Protein AF-A0A7X6SAB4-F1 (afdb_monomer_lite)

pLDDT: mean 85.45, std 10.3, range [59.53, 96.56]

Structure (mmCIF, N/CA/C/O backbone):
data_AF-A0A7X6SAB4-F1
#
_entry.id   AF-A0A7X6SAB4-F1
#
loop_
_atom_site.group_PDB
_atom_site.id
_atom_site.type_symbol
_atom_site.label_atom_id
_atom_site.label_alt_id
_atom_site.label_comp_id
_atom_site.label_asym_id
_atom_site.label_entity_id
_atom_site.label_seq_id
_atom_site.pdbx_PDB_ins_code
_atom_site.Cartn_x
_atom_site.Cartn_y
_atom_site.Cartn_z
_atom_site.occupancy
_atom_site.B_iso_or_equiv
_atom_site.auth_seq_id
_atom_site.auth_comp_id
_atom_site.auth_asym_id
_atom_site.auth_atom_id
_atom_site.pdbx_PDB_model_num
ATOM 1 N N . MET A 1 1 ? 25.822 8.986 -2.705 1.00 72.00 1 MET A N 1
ATOM 2 C CA . MET A 1 1 ? 24.983 8.091 -1.887 1.00 72.00 1 MET A CA 1
ATOM 3 C C . MET A 1 1 ? 24.900 6.757 -2.589 1.00 72.00 1 MET A C 1
ATOM 5 O O . MET A 1 1 ? 24.679 6.731 -3.795 1.00 72.00 1 MET A O 1
ATOM 9 N N . ASN A 1 2 ? 25.145 5.682 -1.853 1.00 91.88 2 ASN A N 1
ATOM 10 C CA . ASN A 1 2 ? 25.044 4.313 -2.345 1.00 91.88 2 ASN A CA 1
ATOM 11 C C . ASN A 1 2 ? 23.594 3.825 -2.248 1.00 91.88 2 ASN A C 1
ATOM 13 O O . ASN A 1 2 ? 22.790 4.402 -1.519 1.00 91.88 2 ASN A O 1
ATOM 17 N N . ILE A 1 3 ? 23.265 2.724 -2.932 1.00 91.81 3 ILE A N 1
ATOM 18 C CA . ILE A 1 3 ? 21.928 2.102 -2.868 1.00 91.81 3 ILE A CA 1
ATOM 19 C C . ILE A 1 3 ? 21.490 1.821 -1.418 1.00 91.81 3 ILE A C 1
ATOM 21 O O . ILE A 1 3 ? 20.325 1.978 -1.064 1.00 91.81 3 ILE A O 1
ATOM 25 N N . LEU A 1 4 ? 22.459 1.479 -0.562 1.00 93.06 4 LEU A N 1
ATOM 26 C CA . LEU A 1 4 ? 22.254 1.221 0.857 1.00 93.06 4 LEU A CA 1
ATOM 27 C C . LEU A 1 4 ? 21.736 2.460 1.602 1.00 93.06 4 LEU A C 1
ATOM 29 O O . LEU A 1 4 ? 20.880 2.328 2.470 1.00 93.06 4 LEU A O 1
ATOM 33 N N . ASP A 1 5 ? 22.192 3.656 1.225 1.00 93.25 5 ASP A N 1
ATOM 34 C CA . ASP A 1 5 ? 21.769 4.905 1.863 1.00 93.25 5 ASP A CA 1
ATOM 35 C C . ASP A 1 5 ? 20.287 5.180 1.572 1.00 93.25 5 ASP A C 1
ATOM 37 O O . ASP A 1 5 ? 19.542 5.556 2.473 1.00 93.25 5 ASP A O 1
ATOM 41 N N . TYR A 1 6 ? 19.832 4.925 0.338 1.00 92.06 6 TYR A N 1
ATOM 42 C CA . TYR A 1 6 ? 18.423 5.070 -0.044 1.00 92.06 6 TYR A CA 1
ATOM 43 C C . TYR A 1 6 ? 17.522 4.064 0.678 1.00 92.06 6 TYR A C 1
ATOM 45 O O . TYR A 1 6 ? 16.449 4.437 1.150 1.00 92.06 6 TYR A O 1
ATOM 53 N N . LEU A 1 7 ? 17.970 2.811 0.819 1.00 91.62 7 LEU A N 1
ATOM 54 C CA . LEU A 1 7 ? 17.234 1.783 1.562 1.00 91.62 7 LEU A CA 1
ATOM 55 C C . LEU A 1 7 ? 17.115 2.134 3.049 1.00 91.62 7 LEU A C 1
ATOM 57 O O . LEU A 1 7 ? 16.027 2.045 3.616 1.00 91.62 7 LEU A O 1
ATOM 61 N N . ILE A 1 8 ? 18.211 2.576 3.673 1.00 94.88 8 ILE A N 1
ATOM 62 C CA . ILE A 1 8 ? 18.220 2.983 5.083 1.00 94.88 8 ILE A CA 1
ATOM 63 C C . ILE A 1 8 ? 17.328 4.206 5.293 1.00 94.88 8 ILE A C 1
ATOM 65 O O . ILE A 1 8 ? 16.529 4.217 6.227 1.00 94.88 8 ILE A O 1
ATOM 69 N N . MET A 1 9 ? 17.409 5.215 4.421 1.00 92.75 9 MET A N 1
ATOM 70 C CA . MET A 1 9 ? 16.529 6.382 4.502 1.00 92.75 9 MET A CA 1
ATOM 71 C C . MET A 1 9 ? 15.063 5.975 4.349 1.00 92.75 9 MET A C 1
ATOM 73 O O . MET A 1 9 ? 14.252 6.343 5.195 1.00 92.75 9 MET A O 1
ATOM 77 N N . GLY A 1 10 ? 14.722 5.174 3.336 1.00 90.81 10 GLY A N 1
ATOM 78 C CA . GLY A 1 10 ? 13.356 4.685 3.129 1.00 90.81 10 GLY A CA 1
ATOM 79 C C . GLY A 1 10 ? 12.815 3.936 4.348 1.00 90.81 10 GLY A C 1
ATOM 80 O O . GLY A 1 10 ? 11.709 4.219 4.806 1.00 90.81 10 GLY A O 1
ATOM 81 N N . PHE A 1 11 ? 13.627 3.055 4.939 1.00 91.44 11 PHE A N 1
ATOM 82 C CA . PHE A 1 11 ? 13.264 2.321 6.149 1.00 91.44 11 PHE A CA 1
ATOM 83 C C . PHE A 1 11 ? 13.061 3.241 7.360 1.00 91.44 11 PHE A C 1
ATOM 85 O O . PHE A 1 11 ? 12.052 3.129 8.057 1.00 91.44 11 PHE A O 1
ATOM 92 N N . ILE A 1 12 ? 13.984 4.176 7.607 1.00 95.38 12 ILE A N 1
ATOM 93 C CA . ILE A 1 12 ? 13.906 5.100 8.746 1.00 95.38 12 ILE A CA 1
ATOM 94 C C . ILE A 1 12 ? 12.696 6.023 8.601 1.00 95.38 12 ILE A C 1
ATOM 96 O O . ILE A 1 12 ? 11.893 6.122 9.526 1.00 95.38 12 ILE A O 1
ATOM 100 N N . PHE A 1 13 ? 12.525 6.675 7.450 1.00 93.25 13 PHE A N 1
ATOM 101 C CA . PHE A 1 13 ? 11.413 7.603 7.238 1.00 93.25 13 PHE A CA 1
ATOM 102 C C . PHE A 1 13 ? 10.062 6.881 7.221 1.00 93.25 13 PHE A C 1
ATOM 104 O O . PHE A 1 13 ? 9.122 7.351 7.863 1.00 93.25 13 PHE A O 1
ATOM 111 N N . GLY A 1 14 ? 9.967 5.717 6.569 1.00 90.38 14 GLY A N 1
ATOM 112 C CA . GLY A 1 14 ? 8.752 4.898 6.569 1.00 90.38 14 GLY A CA 1
ATOM 113 C C . GLY A 1 14 ? 8.393 4.377 7.964 1.00 90.38 14 GLY A C 1
ATOM 114 O O . GLY A 1 14 ? 7.240 4.474 8.397 1.00 90.38 14 GLY A O 1
ATOM 115 N N . GLY A 1 15 ? 9.390 3.895 8.712 1.00 90.88 15 GLY A N 1
ATOM 116 C CA . GLY A 1 15 ? 9.227 3.403 10.080 1.00 90.88 15 GLY A CA 1
ATOM 117 C C . GLY A 1 15 ? 8.820 4.504 11.060 1.00 90.88 15 GLY A C 1
ATOM 118 O O . GLY A 1 15 ? 7.887 4.318 11.845 1.00 90.88 15 GLY A O 1
ATOM 119 N N . ILE A 1 16 ? 9.457 5.676 10.981 1.00 95.25 16 ILE A N 1
ATOM 120 C CA . ILE A 1 16 ? 9.107 6.846 11.797 1.00 95.25 16 ILE A CA 1
ATOM 121 C C . ILE A 1 16 ? 7.698 7.333 11.455 1.00 95.25 16 ILE A C 1
ATOM 123 O O . ILE A 1 16 ? 6.897 7.532 12.366 1.00 95.25 16 ILE A O 1
ATOM 127 N N . GLY A 1 17 ? 7.362 7.474 10.170 1.00 91.88 17 GLY A N 1
ATOM 128 C CA . GLY A 1 17 ? 6.034 7.919 9.738 1.00 91.88 17 GLY A CA 1
ATOM 129 C C . GLY A 1 17 ? 4.919 7.006 10.253 1.00 91.88 17 GLY A C 1
ATOM 130 O O . GLY A 1 17 ? 3.949 7.481 10.847 1.00 91.88 17 GLY A O 1
ATOM 131 N N . THR A 1 18 ? 5.101 5.690 10.119 1.00 90.00 18 THR A N 1
ATOM 132 C CA . THR A 1 18 ? 4.148 4.688 10.624 1.00 90.00 18 THR A CA 1
ATOM 133 C C . THR A 1 18 ? 4.039 4.729 12.148 1.00 90.00 18 THR A C 1
ATOM 135 O O . THR A 1 18 ? 2.935 4.705 12.691 1.00 90.00 18 THR A O 1
ATOM 138 N N . SER A 1 19 ? 5.170 4.854 12.851 1.00 92.12 19 SER A N 1
ATOM 139 C CA . SER A 1 19 ? 5.202 4.924 14.318 1.00 92.12 19 SER A CA 1
ATOM 140 C C . SER A 1 19 ? 4.509 6.178 14.851 1.00 92.12 19 SER A C 1
ATOM 142 O O . SER A 1 19 ? 3.729 6.093 15.798 1.00 92.12 19 SER A O 1
ATOM 144 N N . ILE A 1 20 ? 4.737 7.334 14.220 1.00 94.31 20 ILE A N 1
ATOM 145 C CA . ILE A 1 20 ? 4.063 8.592 14.564 1.00 94.31 20 ILE A CA 1
ATOM 146 C C . ILE A 1 20 ? 2.559 8.467 14.312 1.00 94.31 20 ILE A C 1
ATOM 148 O O . ILE A 1 20 ? 1.770 8.802 15.194 1.00 94.31 20 ILE A O 1
ATOM 152 N N . GLY A 1 21 ? 2.146 7.941 13.154 1.00 89.62 21 GLY A N 1
ATOM 153 C CA . GLY A 1 21 ? 0.731 7.708 12.846 1.00 89.62 21 GLY A CA 1
ATOM 154 C C . GLY A 1 21 ? 0.051 6.786 13.864 1.00 89.62 21 GLY A C 1
ATOM 155 O O . GLY A 1 21 ? -1.039 7.092 14.351 1.00 89.62 21 GLY A O 1
ATOM 156 N N . GLY A 1 22 ? 0.729 5.703 14.257 1.00 89.00 22 GLY A N 1
ATOM 157 C CA . GLY A 1 22 ? 0.275 4.792 15.308 1.00 89.00 22 GLY A CA 1
ATOM 158 C C . GLY A 1 22 ? 0.154 5.471 16.674 1.00 89.00 22 GLY A C 1
ATOM 159 O O . GLY A 1 22 ? -0.866 5.320 17.343 1.00 89.00 22 GLY A O 1
ATOM 160 N N . LEU A 1 23 ? 1.143 6.277 17.069 1.00 92.88 23 LEU A N 1
ATOM 161 C CA . LEU A 1 23 ? 1.121 7.018 18.333 1.00 92.88 23 LEU A CA 1
ATOM 162 C C . LEU A 1 23 ? -0.028 8.037 18.372 1.00 92.88 23 LEU A C 1
ATOM 164 O O . LEU A 1 23 ? -0.775 8.092 19.349 1.00 92.88 23 LEU A O 1
ATOM 168 N N . ILE A 1 24 ? -0.220 8.796 17.288 1.00 89.88 24 ILE A N 1
ATOM 169 C CA . ILE A 1 24 ? -1.340 9.737 17.140 1.00 89.88 24 ILE A CA 1
ATOM 170 C C . ILE A 1 24 ? -2.677 8.996 17.248 1.00 89.88 24 ILE A C 1
ATOM 172 O O . ILE A 1 24 ? -3.592 9.478 17.917 1.00 89.88 24 ILE A O 1
ATOM 176 N N . SER A 1 25 ? -2.788 7.800 16.660 1.00 85.88 25 SER A N 1
ATOM 177 C CA . SER A 1 25 ? -4.001 6.982 16.751 1.00 85.88 25 SER A CA 1
ATOM 178 C C . SER A 1 25 ? -4.346 6.564 18.184 1.00 85.88 25 SER A C 1
ATOM 180 O O . SER A 1 25 ? -5.523 6.343 18.463 1.00 85.88 25 SER A O 1
ATOM 182 N N . VAL A 1 26 ? -3.364 6.436 19.082 1.00 87.50 26 VAL A N 1
ATOM 183 C CA . VAL A 1 26 ? -3.606 6.133 20.505 1.00 87.50 26 VAL A CA 1
ATOM 184 C C . VAL A 1 26 ? -3.997 7.395 21.280 1.00 87.50 26 VAL A C 1
ATOM 186 O O . VAL A 1 26 ? -4.841 7.330 22.172 1.00 87.50 26 VAL A O 1
ATOM 189 N N . LEU A 1 27 ? -3.413 8.547 20.933 1.00 89.38 27 LEU A N 1
ATOM 190 C CA . LEU A 1 27 ? -3.688 9.829 21.591 1.00 89.38 27 LEU A CA 1
ATOM 191 C C . LEU A 1 27 ? -5.085 10.381 21.263 1.00 89.38 27 LEU A C 1
ATOM 193 O O . LEU A 1 27 ? -5.711 11.019 22.111 1.00 89.38 27 LEU A O 1
ATOM 197 N N . ILE A 1 28 ? -5.599 10.137 20.054 1.00 86.06 28 ILE A N 1
ATOM 198 C CA . ILE A 1 28 ? -6.938 10.585 19.650 1.00 86.06 28 ILE A CA 1
ATOM 199 C C . ILE A 1 28 ? -7.990 9.597 20.165 1.00 86.06 28 ILE A C 1
ATOM 201 O O . ILE A 1 28 ? -8.235 8.541 19.580 1.00 86.06 28 ILE A O 1
ATOM 205 N N . PHE A 1 29 ? -8.673 9.959 21.251 1.00 76.06 29 PHE A N 1
ATOM 206 C CA . PHE A 1 29 ? -9.732 9.127 21.816 1.00 76.06 29 PHE A CA 1
ATOM 207 C C . PHE A 1 29 ? -11.033 9.254 21.004 1.00 76.06 29 PHE A C 1
ATOM 209 O O . PHE A 1 29 ? -11.665 10.308 20.994 1.00 76.06 29 PHE A O 1
ATOM 216 N N . LYS A 1 30 ? -11.454 8.160 20.352 1.00 81.19 30 LYS A N 1
ATOM 217 C CA . LYS A 1 30 ? -12.688 8.056 19.539 1.00 81.19 30 LYS A CA 1
ATOM 218 C C . LYS A 1 30 ? -12.778 9.109 18.414 1.00 81.19 30 LYS A C 1
ATOM 220 O O . LYS A 1 30 ? -13.671 9.961 18.446 1.00 81.19 30 LYS A O 1
ATOM 225 N N . PRO A 1 31 ? -11.897 9.048 17.397 1.00 82.81 31 PRO A N 1
ATOM 226 C CA . PRO A 1 31 ? -12.018 9.914 16.228 1.00 82.81 31 PRO A CA 1
ATOM 227 C C . PRO A 1 31 ? -13.385 9.736 15.556 1.00 82.81 31 PRO A C 1
ATOM 229 O O . PRO A 1 31 ? -13.931 8.634 15.509 1.00 82.81 31 PRO A O 1
ATOM 232 N N . SER A 1 32 ? -13.945 10.829 15.035 1.00 88.12 32 SER A N 1
ATOM 233 C CA . SER A 1 32 ? -15.202 10.759 14.286 1.00 88.12 32 SER A CA 1
ATOM 234 C C . SER A 1 32 ? -15.009 10.030 12.954 1.00 88.12 32 SER A C 1
ATOM 236 O O . SER A 1 32 ? -13.950 10.141 12.331 1.00 88.12 32 SER A O 1
ATOM 238 N N . ASP A 1 33 ? -16.057 9.362 12.464 1.00 85.81 33 ASP A N 1
ATOM 239 C CA . ASP A 1 33 ? -16.028 8.651 11.176 1.00 85.81 33 ASP A CA 1
ATOM 240 C C . ASP A 1 33 ? -15.606 9.566 10.009 1.00 85.81 33 ASP A C 1
ATOM 242 O O . ASP A 1 33 ? -14.961 9.109 9.065 1.00 85.81 33 ASP A O 1
ATOM 246 N N . LYS A 1 34 ? -15.900 10.875 10.087 1.00 89.56 34 LYS A N 1
ATOM 247 C CA . LYS A 1 34 ? -15.472 11.878 9.095 1.00 89.56 34 LYS A CA 1
ATOM 248 C C . LYS A 1 34 ? -13.954 12.055 9.059 1.00 89.56 34 LYS A C 1
ATOM 250 O O . LYS A 1 34 ? -13.386 12.133 7.976 1.00 89.56 34 LYS A O 1
ATOM 255 N N . ILE A 1 35 ? -13.304 12.107 10.224 1.00 89.12 35 ILE A N 1
ATOM 256 C CA . ILE A 1 35 ? -11.844 12.257 10.323 1.00 89.12 35 ILE A CA 1
ATOM 257 C C . ILE A 1 35 ? -11.163 10.997 9.790 1.00 89.12 35 ILE A C 1
ATOM 259 O O . ILE A 1 35 ? -10.265 11.099 8.958 1.00 89.12 35 ILE A O 1
ATOM 263 N N . ILE A 1 36 ? -11.633 9.815 10.210 1.00 87.06 36 ILE A N 1
ATOM 264 C CA . ILE A 1 36 ? -11.095 8.531 9.736 1.00 87.06 36 ILE A CA 1
ATOM 265 C C . ILE A 1 36 ? -11.238 8.430 8.216 1.00 87.06 36 ILE A C 1
ATOM 267 O O . ILE A 1 36 ? -10.265 8.139 7.525 1.00 87.06 36 ILE A O 1
ATOM 271 N N . SER A 1 37 ? -12.430 8.720 7.689 1.00 88.44 37 SER A N 1
ATOM 272 C CA . SER A 1 37 ? -12.687 8.664 6.247 1.00 88.44 37 SER A CA 1
ATOM 273 C C . SER A 1 37 ? -11.832 9.674 5.482 1.00 88.44 37 SER A C 1
ATOM 275 O O . SER A 1 37 ? -11.326 9.346 4.413 1.00 88.44 37 SER A O 1
ATOM 277 N N . GLY A 1 38 ? -11.625 10.877 6.030 1.00 92.62 38 GLY A N 1
ATOM 278 C CA . GLY A 1 38 ? -10.772 11.904 5.432 1.00 92.62 38 GLY A CA 1
ATOM 279 C C . GLY A 1 38 ? -9.310 11.469 5.330 1.00 92.62 38 GLY A C 1
ATOM 280 O O . GLY A 1 38 ? -8.733 11.528 4.248 1.00 92.62 38 GLY A O 1
ATOM 281 N N . ILE A 1 39 ? -8.735 10.966 6.427 1.00 90.50 39 ILE A N 1
ATOM 282 C CA . ILE A 1 39 ? -7.349 10.468 6.456 1.00 90.50 39 ILE A CA 1
ATOM 283 C C . ILE A 1 39 ? -7.186 9.272 5.511 1.00 90.50 39 ILE A C 1
ATOM 285 O O . ILE A 1 39 ? -6.230 9.227 4.741 1.00 90.50 39 ILE A O 1
ATOM 289 N N . LEU A 1 40 ? -8.134 8.329 5.527 1.00 88.69 40 LEU A N 1
ATOM 290 C CA . LEU A 1 40 ? -8.075 7.140 4.679 1.00 88.69 40 LEU A CA 1
ATOM 291 C C . LEU A 1 40 ? -8.198 7.491 3.189 1.00 88.69 40 LEU A C 1
ATOM 293 O O . LEU A 1 40 ? -7.457 6.950 2.374 1.00 88.69 40 LEU A O 1
ATOM 297 N N . SER A 1 41 ? -9.081 8.431 2.837 1.00 92.38 41 SER A N 1
ATOM 298 C CA . SER A 1 41 ? -9.246 8.902 1.453 1.00 92.38 41 SER A CA 1
ATOM 299 C C . SER A 1 41 ? -8.006 9.647 0.963 1.00 92.38 41 SER A C 1
ATOM 301 O O . SER A 1 41 ? -7.588 9.471 -0.178 1.00 92.38 41 SER A O 1
ATOM 303 N N . PHE A 1 42 ? -7.385 10.447 1.834 1.00 94.25 42 PHE A N 1
ATOM 304 C CA . PHE A 1 42 ? -6.139 11.140 1.527 1.00 94.25 42 PHE A CA 1
ATOM 305 C C . PHE A 1 42 ? -4.980 10.160 1.296 1.00 94.25 42 PHE A C 1
ATOM 307 O O . PHE A 1 42 ? -4.291 10.256 0.282 1.00 94.25 42 PHE A O 1
ATOM 314 N N . ALA A 1 43 ? -4.808 9.175 2.183 1.00 89.88 43 ALA A N 1
ATOM 315 C CA . ALA A 1 43 ? -3.785 8.140 2.042 1.00 89.88 43 ALA A CA 1
ATOM 316 C C . ALA A 1 43 ? -3.981 7.306 0.764 1.00 89.88 43 ALA A C 1
ATOM 318 O O . ALA A 1 43 ? -3.026 7.090 0.016 1.00 89.88 43 ALA A O 1
ATOM 319 N N . ALA A 1 44 ? -5.223 6.903 0.473 1.00 90.44 44 ALA A N 1
ATOM 320 C CA . ALA A 1 44 ? -5.561 6.203 -0.763 1.00 90.44 44 ALA A CA 1
ATOM 321 C C . ALA A 1 44 ? -5.235 7.048 -2.007 1.00 90.44 44 ALA A C 1
ATOM 323 O O . ALA A 1 44 ? -4.701 6.524 -2.981 1.00 90.44 44 ALA A O 1
ATOM 324 N N . GLY A 1 45 ? -5.497 8.359 -1.961 1.00 94.81 45 GLY A N 1
ATOM 325 C CA . GLY A 1 45 ? -5.161 9.290 -3.038 1.00 94.81 45 GLY A CA 1
ATOM 326 C C . GLY A 1 45 ? -3.658 9.390 -3.307 1.00 94.81 45 GLY A C 1
ATOM 327 O O . GLY A 1 45 ? -3.246 9.306 -4.462 1.00 94.81 45 GLY A O 1
ATOM 328 N N . ILE A 1 46 ? -2.832 9.510 -2.259 1.00 94.38 46 ILE A N 1
ATOM 329 C CA . ILE A 1 46 ? -1.363 9.537 -2.400 1.00 94.38 46 ILE A CA 1
ATOM 330 C C . ILE A 1 46 ? -0.864 8.240 -3.037 1.00 94.38 46 ILE A C 1
ATOM 332 O O . ILE A 1 46 ? -0.105 8.282 -4.001 1.00 94.38 46 ILE A O 1
ATOM 336 N N . MET A 1 47 ? -1.311 7.090 -2.530 1.00 91.44 47 MET A N 1
ATOM 337 C CA . MET A 1 47 ? -0.883 5.790 -3.047 1.00 91.44 47 MET A CA 1
ATOM 338 C C . MET A 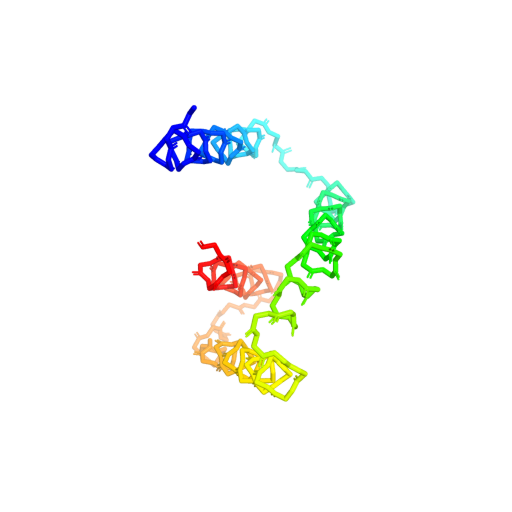1 47 ? -1.293 5.594 -4.508 1.00 91.44 47 MET A C 1
ATOM 340 O O . MET A 1 47 ? -0.499 5.101 -5.310 1.00 91.44 47 MET A O 1
ATOM 344 N N . LEU A 1 48 ? -2.503 6.027 -4.876 1.00 94.19 48 LEU A N 1
ATOM 345 C CA . LEU A 1 48 ? -2.974 5.980 -6.256 1.00 94.19 48 LEU A CA 1
ATOM 346 C C . LEU A 1 48 ? -2.124 6.872 -7.167 1.00 94.19 48 LEU A C 1
ATOM 348 O O . LEU A 1 48 ? -1.768 6.441 -8.261 1.00 94.19 48 LEU A O 1
ATOM 352 N N . ALA A 1 49 ? -1.770 8.080 -6.719 1.00 96.50 49 ALA A N 1
ATOM 353 C CA . ALA A 1 49 ? -0.923 8.998 -7.477 1.00 96.50 49 ALA A CA 1
ATOM 354 C C . ALA A 1 49 ? 0.485 8.426 -7.697 1.00 96.50 49 ALA A C 1
ATOM 356 O O . ALA A 1 49 ? 0.920 8.339 -8.842 1.00 96.50 49 ALA A O 1
ATOM 357 N N . VAL A 1 50 ? 1.157 7.958 -6.639 1.00 94.31 50 VAL A N 1
ATOM 358 C CA . VAL A 1 50 ? 2.490 7.330 -6.735 1.00 94.31 50 VAL A CA 1
ATOM 359 C C . VAL A 1 50 ? 2.449 6.106 -7.651 1.00 94.31 50 VAL A C 1
ATOM 361 O O . VAL A 1 50 ? 3.284 5.949 -8.539 1.00 94.31 50 VAL A O 1
ATOM 364 N N . THR A 1 51 ? 1.432 5.256 -7.505 1.00 92.94 51 THR A N 1
ATOM 365 C CA . THR A 1 51 ? 1.306 4.055 -8.342 1.00 92.94 51 THR A CA 1
ATOM 366 C C . THR A 1 51 ? 1.044 4.403 -9.808 1.00 92.94 51 THR A C 1
ATOM 368 O O . THR A 1 51 ? 1.594 3.757 -10.696 1.00 92.94 51 THR A O 1
ATOM 371 N N . SER A 1 52 ? 0.226 5.422 -10.080 1.00 94.50 52 SER A N 1
ATOM 372 C CA . SER A 1 52 ? -0.189 5.769 -11.447 1.00 94.50 52 SER A CA 1
ATOM 373 C C . SER A 1 52 ? 0.843 6.595 -12.204 1.00 94.50 52 SER A C 1
ATOM 375 O O . SER A 1 52 ? 0.977 6.414 -13.411 1.00 94.50 52 SER A O 1
ATOM 377 N N . PHE A 1 53 ? 1.541 7.506 -11.522 1.00 95.31 53 PHE A N 1
ATOM 378 C CA . PHE A 1 53 ? 2.435 8.474 -12.161 1.00 95.31 53 PHE A CA 1
ATOM 379 C C . PHE A 1 53 ? 3.918 8.131 -12.027 1.00 95.31 53 PHE A C 1
ATOM 381 O O . PHE A 1 53 ? 4.673 8.503 -12.917 1.00 95.31 53 PHE A O 1
ATOM 388 N N . ASP A 1 54 ? 4.326 7.389 -10.993 1.00 94.00 54 ASP A N 1
ATOM 389 C CA . ASP A 1 54 ? 5.718 6.946 -10.851 1.00 94.00 54 ASP A CA 1
ATOM 390 C C . ASP A 1 54 ? 5.870 5.463 -11.200 1.00 94.00 54 ASP A C 1
ATOM 392 O O . ASP A 1 54 ? 6.593 5.116 -12.136 1.00 94.00 54 ASP A O 1
ATOM 396 N N . LEU A 1 55 ? 5.176 4.574 -10.478 1.00 93.25 55 LEU A N 1
ATOM 397 C CA . LEU A 1 55 ? 5.429 3.131 -10.581 1.00 93.25 55 LEU A CA 1
ATOM 398 C C . LEU A 1 55 ? 4.945 2.532 -11.906 1.00 93.25 55 LEU A C 1
ATOM 400 O O . LEU A 1 55 ? 5.676 1.754 -12.515 1.00 93.25 55 LEU A O 1
ATOM 404 N N . MET A 1 56 ? 3.737 2.873 -12.370 1.00 94.69 56 MET A N 1
ATOM 405 C CA . MET A 1 56 ? 3.197 2.324 -13.620 1.00 94.69 56 MET A CA 1
ATOM 406 C C . MET A 1 56 ? 4.049 2.691 -14.842 1.00 94.69 56 MET A C 1
ATOM 408 O O . MET A 1 56 ? 4.412 1.772 -15.576 1.00 94.69 56 MET A O 1
ATOM 412 N N . PRO A 1 57 ? 4.401 3.970 -15.085 1.00 95.25 57 PRO A N 1
ATOM 413 C CA . PRO A 1 57 ? 5.240 4.335 -16.224 1.00 95.25 57 PRO A CA 1
ATOM 414 C C . PRO A 1 57 ? 6.597 3.627 -16.201 1.00 95.25 57 PRO A C 1
ATOM 416 O O . PRO A 1 57 ? 6.977 3.027 -17.203 1.00 95.25 57 PRO A O 1
ATOM 419 N N . GLN A 1 58 ? 7.269 3.589 -15.044 1.00 95.50 58 GLN A N 1
ATOM 420 C CA . GLN A 1 58 ? 8.547 2.881 -14.889 1.00 95.50 58 GLN A CA 1
ATOM 421 C C . GLN A 1 58 ? 8.408 1.376 -15.154 1.00 95.50 58 GLN A C 1
ATOM 423 O O . GLN A 1 58 ? 9.234 0.778 -15.842 1.00 95.50 58 GLN A O 1
ATOM 428 N N . ALA A 1 59 ? 7.341 0.749 -14.653 1.00 95.19 59 ALA A N 1
ATOM 429 C CA . ALA A 1 59 ? 7.071 -0.657 -14.919 1.00 95.19 59 ALA A CA 1
ATOM 430 C C . ALA A 1 59 ? 6.853 -0.910 -16.418 1.00 95.19 59 ALA A C 1
ATOM 432 O O . ALA A 1 59 ? 7.379 -1.889 -16.949 1.00 95.19 59 ALA A O 1
ATOM 433 N N . TYR A 1 60 ? 6.113 -0.036 -17.111 1.00 96.19 60 TYR A N 1
ATOM 434 C CA . TYR A 1 60 ? 5.887 -0.147 -18.554 1.00 96.19 60 TYR A CA 1
ATOM 435 C C . TYR A 1 60 ? 7.165 0.051 -19.371 1.00 96.19 60 TYR A C 1
ATOM 437 O O . TYR A 1 60 ? 7.329 -0.635 -20.377 1.00 96.19 60 TYR A O 1
ATOM 445 N N . GLU A 1 61 ? 8.079 0.922 -18.943 1.00 96.31 61 GLU A N 1
ATOM 446 C CA . GLU A 1 61 ? 9.387 1.081 -19.588 1.00 96.31 61 GLU A CA 1
ATOM 447 C C . GLU A 1 61 ? 10.260 -0.173 -19.449 1.00 96.31 61 GLU A C 1
ATOM 449 O O . GLU A 1 61 ? 10.918 -0.575 -20.407 1.00 96.31 61 GLU A O 1
ATOM 454 N N . ILE A 1 62 ? 10.241 -0.823 -18.280 1.00 96.00 62 ILE A N 1
ATOM 455 C CA . ILE A 1 62 ? 11.080 -1.998 -17.995 1.00 96.00 62 ILE A CA 1
ATOM 456 C C . ILE A 1 62 ? 10.485 -3.284 -18.589 1.00 96.00 62 ILE A C 1
ATOM 458 O O . ILE A 1 62 ? 11.202 -4.093 -19.175 1.00 96.00 62 ILE A O 1
ATOM 462 N N . GLY A 1 63 ? 9.184 -3.507 -18.396 1.00 93.75 63 GLY A N 1
ATOM 463 C CA . GLY A 1 63 ? 8.501 -4.763 -18.723 1.00 93.75 63 GLY A CA 1
ATOM 464 C C . GLY A 1 63 ? 7.615 -4.708 -19.967 1.00 93.75 63 GLY A C 1
ATOM 465 O O . GLY A 1 63 ? 7.177 -5.750 -20.449 1.00 93.75 63 GLY A O 1
ATOM 466 N N . GLY A 1 64 ? 7.328 -3.525 -20.509 1.00 95.12 64 GLY A N 1
ATOM 467 C CA . GLY A 1 64 ? 6.383 -3.359 -21.611 1.00 95.12 64 GLY A CA 1
ATOM 468 C C . GLY A 1 64 ? 4.918 -3.539 -21.195 1.00 95.12 64 GLY A C 1
ATOM 469 O O . GLY A 1 64 ? 4.588 -4.046 -20.122 1.00 95.12 64 GLY A O 1
ATOM 470 N N . PHE A 1 65 ? 4.007 -3.126 -22.080 1.00 93.94 65 PHE A N 1
ATOM 471 C CA . PHE A 1 65 ? 2.566 -3.094 -21.807 1.00 93.94 65 PHE A CA 1
ATOM 472 C C . PHE A 1 65 ? 2.003 -4.442 -21.329 1.00 93.94 65 PHE A C 1
ATOM 474 O O . PHE A 1 65 ? 1.393 -4.524 -20.267 1.00 93.94 65 PHE A O 1
ATOM 481 N N . PHE A 1 66 ? 2.259 -5.521 -22.075 1.00 95.75 66 PHE A N 1
ATOM 482 C CA . PHE A 1 66 ? 1.637 -6.822 -21.818 1.00 95.75 66 PHE A CA 1
ATOM 483 C C . PHE A 1 66 ? 2.027 -7.444 -20.473 1.00 95.75 66 PHE A C 1
ATOM 485 O O . PHE A 1 66 ? 1.154 -7.945 -19.766 1.00 95.75 66 PHE A O 1
ATOM 492 N N . ILE A 1 67 ? 3.313 -7.414 -20.105 1.00 96.12 67 ILE A N 1
ATOM 493 C CA . ILE A 1 67 ? 3.7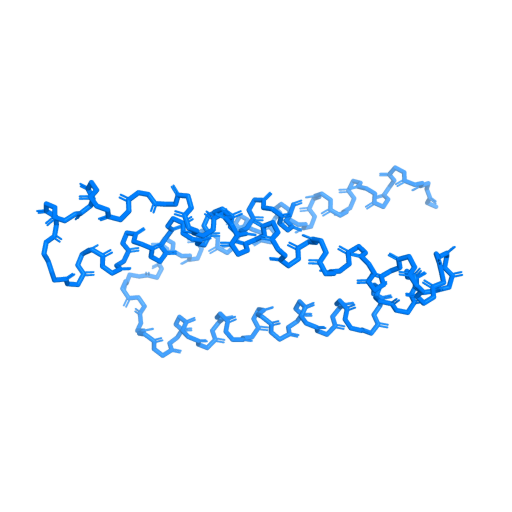98 -8.037 -18.863 1.00 96.12 67 ILE A CA 1
ATOM 494 C C . ILE A 1 67 ? 3.253 -7.282 -17.651 1.00 96.12 67 ILE A C 1
ATOM 496 O O . ILE A 1 67 ? 2.766 -7.901 -16.706 1.00 96.12 67 ILE A O 1
ATOM 500 N N . VAL A 1 68 ? 3.277 -5.950 -17.700 1.00 95.94 68 VAL A N 1
ATOM 501 C CA . VAL A 1 68 ? 2.786 -5.102 -16.608 1.00 95.94 68 VAL A CA 1
ATOM 502 C C . VAL A 1 68 ? 1.280 -5.242 -16.439 1.00 95.94 68 VAL A C 1
ATOM 504 O O . VAL A 1 68 ? 0.814 -5.451 -15.321 1.00 95.94 68 VAL A O 1
ATOM 507 N N . THR A 1 69 ? 0.504 -5.196 -17.528 1.00 94.81 69 THR A N 1
ATOM 508 C CA . THR A 1 69 ? -0.950 -5.392 -17.453 1.00 94.81 69 THR A CA 1
ATOM 509 C C . THR A 1 69 ? -1.297 -6.784 -16.926 1.00 94.81 69 THR A C 1
ATOM 511 O O . THR A 1 69 ? -2.184 -6.907 -16.083 1.00 94.81 69 THR A O 1
ATOM 514 N N . LEU A 1 70 ? -0.583 -7.831 -17.355 1.00 96.56 70 LEU A N 1
ATOM 515 C CA . LEU A 1 70 ? -0.800 -9.185 -16.843 1.00 96.56 70 LEU A CA 1
ATOM 516 C C . LEU A 1 70 ? -0.476 -9.282 -15.346 1.00 96.56 70 LEU A C 1
ATOM 518 O O . LEU A 1 70 ? -1.275 -9.827 -14.586 1.00 96.56 70 LEU A O 1
ATOM 522 N N . GLY A 1 71 ? 0.652 -8.714 -14.911 1.00 94.19 71 GLY A N 1
ATOM 523 C CA . GLY A 1 71 ? 1.031 -8.648 -13.499 1.00 94.19 71 GLY A CA 1
ATOM 524 C C . GLY A 1 71 ? -0.005 -7.908 -12.650 1.00 94.19 71 GLY A C 1
ATOM 525 O O . GLY A 1 71 ? -0.371 -8.382 -11.577 1.00 94.19 71 GLY A O 1
ATOM 526 N N . LEU A 1 72 ? -0.549 -6.802 -13.165 1.00 93.00 72 LEU A N 1
ATOM 527 C CA . LEU A 1 72 ? -1.601 -6.028 -12.506 1.00 93.00 72 LEU A CA 1
ATOM 528 C C . LEU A 1 72 ? -2.897 -6.839 -12.362 1.00 93.00 72 LEU A C 1
ATOM 530 O O . LEU A 1 72 ? -3.484 -6.869 -11.282 1.00 93.00 72 LEU A O 1
ATOM 534 N N . VAL A 1 73 ? -3.323 -7.546 -13.414 1.00 95.00 73 VAL A N 1
ATOM 535 C CA . VAL A 1 73 ? -4.509 -8.421 -13.371 1.00 95.00 73 VAL A CA 1
ATOM 536 C C . VAL A 1 73 ? -4.318 -9.566 -12.376 1.00 95.00 73 VAL A C 1
ATOM 538 O O . VAL A 1 73 ? -5.212 -9.830 -11.573 1.00 95.00 73 VAL A O 1
ATOM 541 N N . ILE A 1 74 ? -3.155 -10.222 -12.384 1.00 94.31 74 ILE A N 1
ATOM 542 C CA . ILE A 1 74 ? -2.840 -11.299 -11.434 1.00 94.31 74 ILE A CA 1
ATOM 543 C C . ILE A 1 74 ? -2.854 -10.764 -9.997 1.00 94.31 74 ILE A C 1
ATOM 545 O O . ILE A 1 74 ? -3.481 -11.371 -9.130 1.00 94.31 74 ILE A O 1
ATOM 549 N N . GLY A 1 75 ? -2.227 -9.611 -9.749 1.00 89.69 75 GLY A N 1
ATOM 550 C CA . GLY A 1 75 ? -2.226 -8.958 -8.439 1.00 89.69 75 GLY A CA 1
ATOM 551 C C . GLY A 1 75 ? -3.638 -8.648 -7.940 1.00 89.69 75 GLY A C 1
ATOM 552 O O . GLY A 1 75 ? -3.975 -8.979 -6.804 1.00 89.69 75 GLY A O 1
ATOM 553 N N . LEU A 1 76 ? -4.499 -8.101 -8.807 1.00 89.12 76 LEU A N 1
ATOM 554 C CA . LEU A 1 76 ? -5.910 -7.871 -8.489 1.00 89.12 76 LEU A CA 1
ATOM 555 C C . LEU A 1 76 ? -6.619 -9.174 -8.104 1.00 89.12 76 LEU A C 1
ATOM 557 O O . LEU A 1 76 ? -7.263 -9.223 -7.059 1.00 89.12 76 LEU A O 1
ATOM 561 N N . ILE A 1 77 ? -6.472 -10.238 -8.899 1.00 91.12 77 ILE A N 1
ATOM 562 C CA . ILE A 1 77 ? -7.096 -11.540 -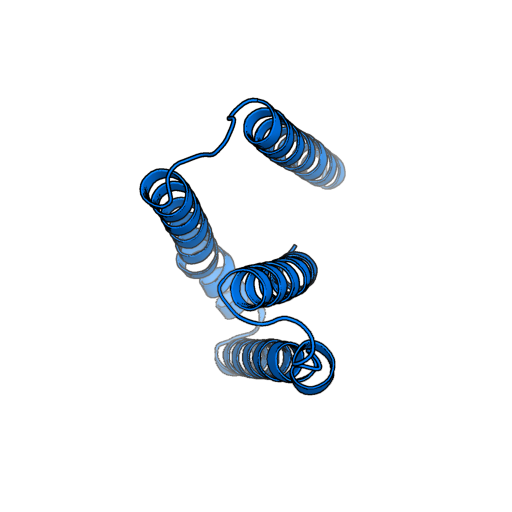8.615 1.00 91.12 77 ILE A CA 1
ATOM 563 C C . ILE A 1 77 ? -6.647 -12.081 -7.251 1.00 91.12 77 ILE A C 1
ATOM 565 O O . ILE A 1 77 ? -7.484 -12.561 -6.487 1.00 91.12 77 ILE A O 1
ATOM 569 N N . ILE A 1 78 ? -5.357 -11.971 -6.915 1.00 87.19 78 ILE A N 1
ATOM 570 C CA . ILE A 1 78 ? -4.820 -12.414 -5.619 1.00 87.19 78 ILE A CA 1
ATOM 571 C C . ILE A 1 78 ? -5.481 -11.652 -4.467 1.00 87.19 78 ILE A C 1
ATOM 573 O O . ILE A 1 78 ? -5.914 -12.280 -3.502 1.00 87.19 78 ILE A O 1
ATOM 577 N N . VAL A 1 79 ? -5.604 -10.325 -4.565 1.00 82.69 79 VAL A N 1
ATOM 578 C CA . VAL A 1 79 ? -6.247 -9.511 -3.518 1.00 82.69 79 VAL A CA 1
ATOM 579 C C . VAL A 1 79 ? -7.735 -9.850 -3.386 1.00 82.69 79 VAL A C 1
ATOM 581 O O . VAL A 1 79 ? -8.227 -10.015 -2.268 1.00 82.69 79 VAL A O 1
ATOM 584 N N . PHE A 1 80 ? -8.451 -10.016 -4.503 1.00 83.38 80 PHE A N 1
ATOM 585 C CA . PHE A 1 80 ? -9.855 -10.442 -4.488 1.00 83.38 80 PHE A CA 1
ATOM 586 C C . PHE A 1 80 ? -10.024 -11.812 -3.820 1.00 83.38 80 PHE A C 1
ATOM 588 O O . PHE A 1 80 ? -10.882 -11.975 -2.955 1.00 83.38 80 PHE A O 1
ATOM 595 N N . TYR A 1 81 ? -9.164 -12.777 -4.145 1.00 85.19 81 TYR A N 1
ATOM 596 C CA . TYR A 1 81 ? -9.208 -14.098 -3.523 1.00 85.19 81 TYR A CA 1
ATOM 597 C C . TYR A 1 81 ? -8.834 -14.051 -2.034 1.00 85.19 81 TYR A C 1
ATOM 599 O O . TYR A 1 81 ? -9.453 -14.726 -1.212 1.00 85.19 81 TYR A O 1
ATOM 607 N N . ALA A 1 82 ? -7.866 -13.213 -1.651 1.00 80.06 82 ALA A N 1
ATOM 608 C CA . ALA A 1 82 ? -7.490 -13.008 -0.254 1.00 80.06 82 ALA A CA 1
ATOM 609 C C . ALA A 1 82 ? -8.648 -12.441 0.583 1.00 80.06 82 ALA A C 1
ATOM 611 O O . ALA A 1 82 ? -8.814 -12.822 1.744 1.00 80.06 82 ALA A O 1
ATOM 612 N N . ASN A 1 83 ? -9.485 -11.584 -0.009 1.00 75.62 83 ASN A N 1
ATOM 613 C CA . ASN A 1 83 ? -10.707 -11.100 0.626 1.00 75.62 83 ASN A CA 1
ATOM 614 C C . ASN A 1 83 ? -11.723 -12.235 0.868 1.00 75.62 83 ASN A C 1
ATOM 616 O O . ASN A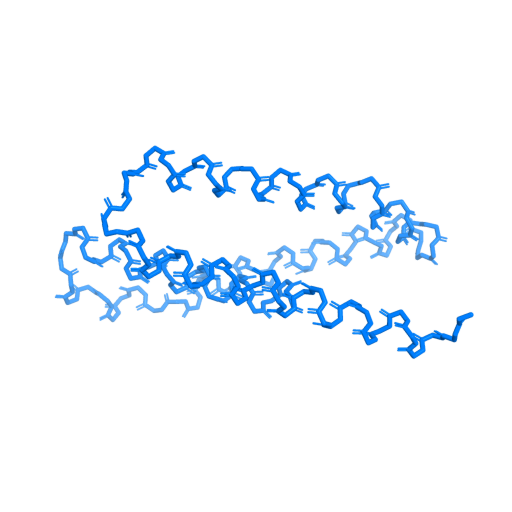 1 83 ? -12.333 -12.296 1.938 1.00 75.62 83 ASN A O 1
ATOM 620 N N . ASP A 1 84 ? -11.862 -13.163 -0.078 1.00 77.44 84 ASP A N 1
ATOM 621 C CA . ASP A 1 84 ? -12.799 -14.290 0.025 1.00 77.44 84 ASP A CA 1
ATOM 622 C C . ASP A 1 84 ? -12.320 -15.393 0.987 1.00 77.44 84 ASP A C 1
ATOM 624 O O . ASP A 1 84 ? -13.135 -16.122 1.560 1.00 77.44 84 ASP A O 1
ATOM 628 N N . LEU A 1 85 ? -11.007 -15.487 1.238 1.00 76.06 85 LEU A N 1
ATOM 629 C CA . LEU A 1 85 ? -10.426 -16.395 2.235 1.00 76.06 85 LEU A CA 1
ATOM 630 C C . LEU A 1 85 ? -10.793 -16.030 3.678 1.00 76.06 85 LEU A C 1
ATOM 632 O O . LEU A 1 85 ? -10.664 -16.872 4.570 1.00 76.06 85 LEU A O 1
ATOM 636 N N . ILE A 1 86 ? -11.266 -14.807 3.934 1.00 73.06 86 ILE A N 1
ATOM 637 C CA . ILE A 1 86 ? -11.712 -14.393 5.265 1.00 73.06 86 ILE A CA 1
ATOM 638 C C . ILE A 1 86 ? -12.970 -15.206 5.610 1.00 73.06 86 ILE A C 1
ATOM 640 O O . ILE A 1 86 ? -14.012 -15.025 4.979 1.00 73.06 86 ILE A O 1
ATOM 644 N N . PRO A 1 87 ? -12.943 -16.099 6.621 1.00 67.69 87 PRO A N 1
ATOM 645 C CA . PRO A 1 87 ? -14.037 -17.032 6.874 1.00 67.69 87 PRO A CA 1
ATOM 646 C C . PRO A 1 87 ? -15.205 -16.327 7.577 1.00 67.69 87 PRO A C 1
ATOM 648 O O . PRO A 1 87 ? -15.440 -16.475 8.780 1.00 67.69 87 PRO A O 1
ATOM 651 N N . LEU A 1 88 ? -15.992 -15.582 6.798 1.00 64.38 88 LEU A N 1
ATOM 652 C CA . LEU A 1 88 ? -17.165 -14.816 7.234 1.00 64.38 88 LEU A CA 1
ATOM 653 C C . LEU A 1 88 ? -18.202 -15.698 7.945 1.00 64.38 88 LEU A C 1
ATOM 655 O O . LEU A 1 88 ? -18.902 -15.235 8.847 1.00 64.38 88 LEU A O 1
ATOM 659 N N . ASN A 1 89 ? -18.267 -16.981 7.582 1.00 60.81 89 ASN A N 1
ATOM 660 C CA . ASN A 1 89 ? -19.186 -17.948 8.177 1.00 60.81 89 ASN A CA 1
ATOM 661 C C . ASN A 1 89 ? -18.854 -18.280 9.638 1.00 60.81 89 ASN A C 1
ATOM 663 O O . ASN A 1 89 ? -19.782 -18.474 10.420 1.00 60.81 89 ASN A O 1
ATOM 667 N N . LYS A 1 90 ? -17.572 -18.268 10.039 1.00 62.50 90 LYS A N 1
ATOM 668 C CA . LYS A 1 90 ? -17.170 -18.432 11.451 1.00 62.50 90 LYS A CA 1
ATOM 669 C C . LYS A 1 90 ? -17.396 -17.158 12.271 1.00 62.50 90 LYS A C 1
ATOM 671 O O . LYS A 1 90 ? -17.550 -17.223 13.484 1.00 62.50 90 LYS A O 1
ATOM 676 N N . LEU A 1 91 ? -17.485 -16.002 11.609 1.00 63.00 91 LEU A N 1
ATOM 677 C CA . LEU A 1 91 ? -17.724 -14.707 12.247 1.00 63.00 91 LEU A CA 1
ATOM 678 C C . LEU A 1 91 ? -19.219 -14.404 12.483 1.00 63.00 91 LEU A C 1
ATOM 680 O O . LEU A 1 91 ? -19.532 -13.423 13.155 1.00 63.00 91 LEU A O 1
ATOM 684 N N . LYS A 1 92 ? -20.151 -15.255 12.015 1.00 59.53 92 LYS A N 1
ATOM 685 C CA . LYS A 1 92 ? -21.60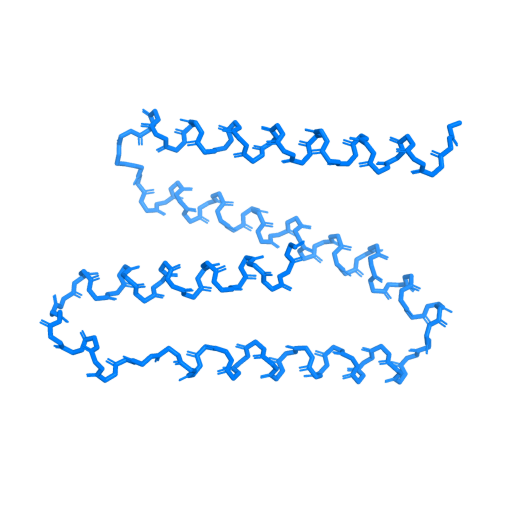8 -15.121 12.261 1.00 59.53 92 LYS A CA 1
ATOM 686 C C . LYS A 1 92 ? -22.000 -15.112 13.746 1.00 59.53 92 LYS A C 1
ATOM 688 O O . LYS A 1 92 ? -23.096 -14.662 14.072 1.00 59.53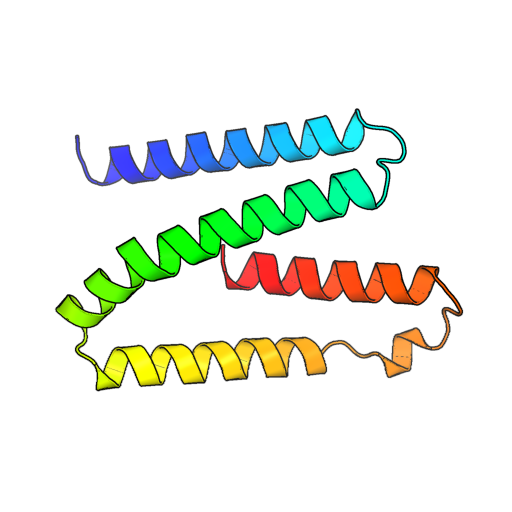 92 LYS A O 1
ATOM 693 N N . GLN A 1 93 ? -21.125 -15.586 14.636 1.00 64.62 93 GLN A N 1
ATOM 694 C CA . GLN A 1 93 ? -21.324 -15.523 16.088 1.00 64.62 93 GLN A CA 1
ATOM 695 C C . GLN A 1 93 ? -21.347 -14.074 16.619 1.00 64.62 93 GLN A C 1
ATOM 697 O O . GLN A 1 93 ? -21.956 -13.807 17.654 1.00 64.62 93 GLN A O 1
ATOM 702 N N . TYR A 1 94 ? -20.751 -13.118 15.896 1.00 63.16 94 TYR A N 1
ATOM 703 C CA . TYR A 1 94 ? -20.823 -11.690 16.203 1.00 63.16 94 TYR A CA 1
ATOM 704 C C . TYR A 1 94 ? -21.969 -11.037 15.408 1.00 63.16 94 TYR A C 1
ATOM 706 O O . TYR A 1 94 ? -21.987 -11.087 14.181 1.00 63.16 94 TYR A O 1
ATOM 714 N N . LYS A 1 95 ? -22.933 -10.396 16.088 1.00 65.06 95 LYS A N 1
ATOM 715 C CA . LYS A 1 95 ? -24.028 -9.630 15.452 1.00 65.06 95 LYS A CA 1
ATOM 716 C C . LYS A 1 95 ? -23.768 -8.116 15.504 1.00 65.06 95 LYS A C 1
ATOM 718 O O . LYS A 1 95 ? -23.171 -7.608 16.451 1.00 65.06 95 LYS A O 1
ATOM 723 N N . GLY A 1 96 ? -24.260 -7.382 14.501 1.00 68.69 96 GLY A N 1
ATOM 724 C CA . GLY A 1 96 ? -24.273 -5.910 14.475 1.00 68.69 96 GLY A CA 1
ATOM 725 C C . GLY A 1 96 ? -22.937 -5.244 14.101 1.00 68.69 96 GLY A C 1
ATOM 726 O O . GLY A 1 96 ? -22.093 -5.846 13.438 1.00 68.69 96 GLY A O 1
ATOM 727 N N . LYS A 1 97 ? -22.734 -3.985 14.529 1.00 63.69 97 LYS A N 1
ATOM 728 C CA . LYS A 1 97 ? -21.571 -3.138 14.164 1.00 63.69 97 LYS A CA 1
ATOM 729 C C . LYS A 1 97 ? -20.205 -3.788 14.447 1.00 63.69 97 LYS A C 1
ATOM 731 O O . LYS A 1 97 ? -19.263 -3.581 13.691 1.00 63.69 97 LYS A O 1
ATOM 736 N N . LYS A 1 98 ? -20.104 -4.625 15.486 1.00 69.44 98 LYS A N 1
ATOM 737 C CA . LYS A 1 98 ? -18.859 -5.308 15.887 1.00 69.44 98 LYS A CA 1
ATOM 738 C C . LYS A 1 98 ? -18.333 -6.270 14.814 1.00 69.44 98 LYS A C 1
ATOM 740 O O . LYS A 1 98 ? -17.131 -6.313 14.578 1.00 69.44 98 LYS A O 1
ATOM 745 N N . LEU A 1 99 ? -19.229 -6.984 14.127 1.00 75.69 99 LEU A N 1
ATOM 746 C CA . LEU A 1 99 ? -18.865 -7.843 12.999 1.00 75.69 99 LEU A CA 1
ATOM 747 C C . LEU A 1 99 ? -18.308 -7.016 11.832 1.00 75.69 99 LEU A C 1
ATOM 749 O O . LEU A 1 99 ? -17.323 -7.410 11.217 1.00 75.69 99 LEU A O 1
ATOM 753 N N . SER A 1 100 ? -18.923 -5.864 11.549 1.00 68.88 100 SER A N 1
ATOM 754 C CA . SER A 1 100 ? -18.478 -4.973 10.474 1.00 68.88 100 SER A CA 1
ATOM 755 C C . SER A 1 100 ? -17.068 -4.438 10.724 1.00 68.88 100 SER A C 1
ATOM 757 O O . SER A 1 100 ? -16.256 -4.439 9.805 1.00 68.88 100 SER A O 1
ATOM 759 N N . TYR A 1 101 ? -16.751 -4.041 11.962 1.00 74.25 101 TYR A N 1
ATOM 760 C CA . TYR A 1 101 ? -15.413 -3.553 12.308 1.00 74.25 101 TYR A CA 1
ATOM 761 C C . TYR A 1 101 ? -14.344 -4.646 12.223 1.00 74.25 101 TYR A C 1
ATOM 763 O O . TYR A 1 101 ? -13.284 -4.390 11.668 1.00 74.25 101 TYR A O 1
ATOM 771 N N . ILE A 1 102 ? -14.633 -5.866 12.696 1.00 76.75 102 ILE A N 1
ATOM 772 C CA . ILE A 1 102 ? -13.686 -6.995 12.616 1.00 76.75 102 ILE A CA 1
ATOM 773 C C . ILE A 1 102 ? -13.399 -7.376 11.158 1.00 76.75 102 ILE A C 1
ATOM 775 O O . ILE A 1 102 ? -12.251 -7.636 10.802 1.00 76.75 102 ILE A O 1
ATOM 779 N N . LYS A 1 103 ? -14.429 -7.393 10.301 1.00 72.75 103 LYS A N 1
ATOM 780 C CA . LYS A 1 103 ? -14.249 -7.634 8.862 1.00 72.75 103 LYS A CA 1
ATOM 781 C C . LYS A 1 103 ? -13.357 -6.568 8.238 1.00 72.75 103 LYS A C 1
ATOM 783 O O . LYS A 1 103 ? -12.376 -6.908 7.587 1.00 72.75 103 LYS A O 1
ATOM 788 N N . MET A 1 104 ? -13.678 -5.298 8.487 1.00 72.62 104 MET A N 1
ATOM 789 C CA . MET A 1 104 ? -12.914 -4.167 7.967 1.00 72.62 104 MET A CA 1
ATOM 790 C C . MET A 1 104 ? -11.450 -4.240 8.417 1.00 72.62 104 MET A C 1
ATOM 792 O O . MET A 1 104 ? -10.557 -4.117 7.589 1.00 72.62 104 MET A O 1
ATOM 796 N N . SER A 1 105 ? -11.185 -4.516 9.698 1.00 74.94 105 SER A N 1
ATOM 797 C CA . SER A 1 105 ? -9.814 -4.606 10.208 1.00 74.94 105 SER A CA 1
ATOM 798 C C . SER A 1 105 ? -9.029 -5.770 9.603 1.00 74.94 105 SER A C 1
ATOM 800 O O . SER A 1 105 ? -7.858 -5.597 9.296 1.00 74.94 105 SER A O 1
ATOM 802 N N . LEU A 1 106 ? -9.649 -6.939 9.402 1.00 81.56 106 LEU A N 1
ATOM 803 C CA . LEU A 1 106 ? -8.987 -8.097 8.782 1.00 81.56 106 LEU A CA 1
ATOM 804 C C . LEU A 1 106 ? -8.609 -7.826 7.326 1.00 81.56 106 LEU A C 1
ATOM 806 O O . LEU A 1 106 ? -7.475 -8.090 6.935 1.00 81.56 106 LEU A O 1
ATOM 810 N N . ILE A 1 107 ? -9.542 -7.261 6.554 1.00 75.81 107 ILE A N 1
ATOM 811 C CA . ILE A 1 107 ? -9.292 -6.873 5.162 1.00 75.81 107 ILE A CA 1
ATOM 812 C C . ILE A 1 107 ? -8.168 -5.841 5.112 1.00 75.81 107 ILE A C 1
ATOM 814 O O . ILE A 1 107 ? -7.235 -6.007 4.334 1.00 75.81 107 ILE A O 1
ATOM 818 N N . ILE A 1 108 ? -8.219 -4.814 5.966 1.00 77.81 108 ILE A N 1
ATOM 819 C CA . ILE A 1 108 ? -7.193 -3.768 6.018 1.00 77.81 108 ILE A CA 1
ATOM 820 C C . ILE A 1 108 ? -5.823 -4.359 6.362 1.00 77.81 108 ILE A C 1
ATOM 822 O O . ILE A 1 108 ? -4.860 -4.033 5.686 1.00 77.81 108 ILE A O 1
ATOM 826 N N . ILE A 1 109 ? -5.717 -5.250 7.353 1.00 80.88 109 ILE A N 1
ATOM 827 C CA . ILE A 1 109 ? -4.431 -5.854 7.737 1.00 80.88 109 ILE A CA 1
ATOM 828 C C . ILE A 1 109 ? -3.845 -6.671 6.582 1.00 80.88 109 ILE A C 1
ATOM 830 O O . ILE A 1 109 ? -2.694 -6.455 6.219 1.00 80.88 109 ILE A O 1
ATOM 834 N N . ILE A 1 110 ? -4.637 -7.557 5.970 1.00 81.25 110 ILE A N 1
ATOM 835 C CA . ILE A 1 110 ? -4.183 -8.376 4.834 1.00 81.25 110 ILE A CA 1
ATOM 836 C C . ILE A 1 110 ? -3.782 -7.483 3.656 1.00 81.25 110 ILE A C 1
ATOM 838 O O . ILE A 1 110 ? -2.724 -7.675 3.066 1.00 81.25 110 ILE A O 1
ATOM 842 N N . SER A 1 111 ? -4.604 -6.480 3.342 1.00 74.31 111 SER A N 1
ATOM 843 C CA . SER A 1 111 ? -4.344 -5.552 2.238 1.00 74.31 111 SER A CA 1
ATOM 844 C C . SER A 1 111 ? -3.100 -4.703 2.492 1.00 74.31 111 SER A C 1
ATOM 846 O O . SER A 1 111 ? -2.354 -4.442 1.555 1.00 74.31 111 SER A O 1
ATOM 848 N N . ILE A 1 112 ? -2.852 -4.283 3.739 1.00 77.50 112 ILE A N 1
ATOM 849 C CA . ILE A 1 112 ? -1.635 -3.556 4.115 1.00 77.50 112 ILE A CA 1
ATOM 850 C C . ILE A 1 112 ? -0.412 -4.454 3.960 1.00 77.50 112 ILE A C 1
ATOM 852 O O . ILE A 1 112 ? 0.544 -4.054 3.313 1.00 77.50 112 ILE A O 1
ATOM 856 N N . SER A 1 113 ? -0.459 -5.680 4.477 1.00 79.06 113 SER A N 1
ATOM 857 C CA . SER A 1 113 ? 0.663 -6.621 4.388 1.00 79.06 113 SER A CA 1
ATOM 858 C C . SER A 1 113 ? 0.977 -7.105 2.971 1.00 79.06 113 SER A C 1
ATOM 860 O O . SER A 1 113 ? 2.075 -7.592 2.744 1.00 79.06 113 SER A O 1
ATOM 862 N N . LEU A 1 114 ? 0.022 -7.043 2.041 1.00 73.81 114 LEU A N 1
ATOM 863 C CA . LEU A 1 114 ? 0.256 -7.423 0.645 1.00 73.81 114 LEU A CA 1
ATOM 864 C C . LEU A 1 114 ? 0.849 -6.291 -0.200 1.00 73.81 114 LEU A C 1
ATOM 866 O O . LEU A 1 114 ? 1.455 -6.590 -1.226 1.00 73.81 114 LEU A O 1
ATOM 870 N N . HIS A 1 115 ? 0.645 -5.023 0.179 1.00 72.94 115 HIS A N 1
ATOM 871 C CA . HIS A 1 115 ? 1.146 -3.883 -0.599 1.00 72.94 115 HIS A CA 1
ATOM 872 C C . HIS A 1 115 ? 2.386 -3.202 -0.003 1.00 72.94 115 HIS A C 1
ATOM 874 O O . HIS A 1 115 ? 3.088 -2.531 -0.757 1.00 72.94 115 HIS A O 1
ATOM 880 N N . ASN A 1 116 ? 2.630 -3.330 1.309 1.00 68.88 116 ASN A N 1
ATOM 881 C CA . ASN A 1 116 ? 3.856 -2.881 1.986 1.00 68.88 116 ASN A CA 1
ATOM 882 C C . ASN A 1 116 ? 4.868 -4.020 2.089 1.00 68.88 116 ASN A C 1
ATOM 884 O O . ASN A 1 116 ? 6.069 -3.736 1.898 1.00 68.88 116 ASN A O 1
#

Foldseek 3Di:
DDPVVVVVVCCVVVVVVVVVVVVVVVVDDDDDPVVVCVVVVVVVVVVCCCCVPPVLVVCCVVPNDPVSVVVVVVLVVVLVVQLVPPPLVVLVVDDDPVSVVVSVVSSVVVVVVSPD

Secondary structure (DSSP, 8-state):
--HHHHHHHHHHHHHHHHHHHHHHHHHSSS--HHHHHHHHHHHHHHHHHHIIIIIHHHHHHHHHHHHHHHHHHHHHHHHHHHHHTS-TTGGGGS-THHHHHHHHHHHHHHHHHHH-

Sequence (116 aa):
MNILDYLIMGFIFGGIGTSIGGLISVLIFKPSDKIISGILSFAAGIMLAVTSFDLMPQAYEIGGFFIVTLGLVIGLIIVFYANDLIPLNKLKQYKGKKLSYIKMSLIIIISISLHN

Radius of gyration: 18.06 Å; chains: 1; bounding box: 49×31×44 Å